Protein AF-A0AAW4KV67-F1 (afdb_monomer)

Sequence (103 aa):
IVALFKALPFAKRLSEWLMNHTHEAWVTNNKGWMNLVRRTRWHLTGLEGLDYQHSYLVTSNHQSWVDIMVLQYVLNRRIRPLKFFLKQELIWVPVIGLAWWAL

pLDDT: mean 75.77, std 11.8, range [41.72, 91.31]

Solvent-accessible surface area (backbone atoms only — not comparable to full-atom values): 6698 Å² total; per-residue (Å²): 113,75,72,63,54,61,69,38,71,65,53,38,51,51,48,54,50,52,50,51,51,50,50,53,50,50,48,50,50,49,45,5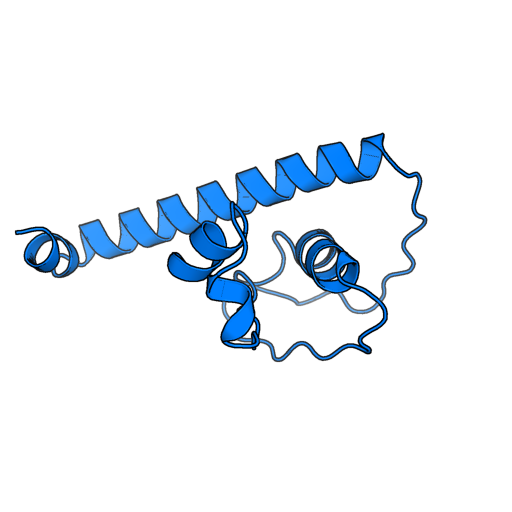4,51,50,62,72,76,45,91,74,86,82,89,84,80,84,78,73,91,58,46,71,88,61,88,80,89,86,83,75,87,88,88,53,83,60,52,62,56,49,50,48,55,74,41,55,92,33,43,62,86,84,82,76,93,71,67,78,73,54,57,74,39,82,74,58,12,61,58,60,74,75,108

Radius of gyration: 15.94 Å; Cα contacts (8 Å, |Δi|>4): 42; chains: 1; bounding box: 34×44×36 Å

InterPro domains:
  IPR002123 Phospholipid/glycerol acyltransferase [PF01553] (44-101)

Foldseek 3Di:
DVVVLCPDPVSVVVVVVVVLVVLLVVLVVLLVVVVVPDPDDDDDDDLPPQAAPDDDDDDDDDDDPCVLNVCSNVCRPRYGDDDDDDDPVQLPDPPRVVVVVVD

Mean predicted aligned error: 10.23 Å

Organism: Vibrio cholerae (NCBI:txid666)

Secondary structure (DSSP, 8-state):
-HHHHTTSHHHHHHHHHHHHHHHHHHHHHHHHHHHHH----------TT--SSS----------THHHHHHHHHHTTTSSPPPP---GGGGGSTTHHHHHHT-

Structure (mmCIF, N/CA/C/O backbone):
data_AF-A0AAW4KV67-F1
#
_entry.id   AF-A0AAW4KV67-F1
#
loop_
_atom_site.group_PDB
_atom_site.id
_atom_site.type_symbol
_atom_site.label_atom_id
_atom_site.label_alt_id
_atom_site.label_comp_id
_atom_site.label_asym_id
_atom_site.label_entity_id
_atom_site.label_seq_id
_atom_site.pdbx_PDB_ins_code
_atom_site.Cartn_x
_atom_site.Cartn_y
_atom_site.Cartn_z
_atom_site.occupancy
_atom_site.B_iso_or_equiv
_atom_site.auth_seq_id
_atom_site.auth_comp_id
_atom_site.auth_asym_id
_atom_site.auth_atom_id
_atom_site.pdbx_PDB_model_num
ATOM 1 N N . ILE A 1 1 ? -5.313 25.913 16.368 1.00 44.69 1 ILE A N 1
ATOM 2 C CA . ILE A 1 1 ? -6.518 25.973 15.496 1.00 44.69 1 ILE A CA 1
ATOM 3 C C . ILE A 1 1 ? -6.727 24.660 14.726 1.00 44.69 1 ILE A C 1
ATOM 5 O O . ILE A 1 1 ? -7.786 24.068 14.872 1.00 44.69 1 ILE A O 1
ATOM 9 N N . VAL A 1 2 ? -5.722 24.111 14.027 1.00 41.72 2 VAL A N 1
ATOM 10 C CA . VAL A 1 2 ? -5.833 22.806 13.319 1.00 41.72 2 VAL A CA 1
ATOM 11 C C . VAL A 1 2 ? -6.154 21.620 14.254 1.00 41.72 2 VAL A C 1
ATOM 13 O O . VAL A 1 2 ? -6.918 20.731 13.893 1.00 41.72 2 VAL A O 1
ATOM 16 N N . ALA A 1 3 ? -5.644 21.632 15.492 1.00 46.09 3 ALA A N 1
ATOM 17 C CA . ALA A 1 3 ? -5.918 20.583 16.483 1.00 46.09 3 ALA A CA 1
ATOM 18 C C . ALA A 1 3 ? -7.382 20.544 16.973 1.00 46.09 3 ALA A C 1
ATOM 20 O O . ALA A 1 3 ? -7.875 19.475 17.318 1.00 46.09 3 ALA A O 1
ATOM 21 N N . LEU A 1 4 ? -8.096 21.679 16.952 1.00 48.28 4 LEU A N 1
ATOM 22 C CA . LEU A 1 4 ? -9.500 21.762 17.380 1.00 48.28 4 LEU A CA 1
ATOM 23 C C . LEU A 1 4 ? -10.459 21.190 16.323 1.00 48.28 4 LEU A C 1
ATOM 25 O O . LEU A 1 4 ? -11.461 20.578 16.676 1.00 48.28 4 LEU A O 1
ATOM 29 N N . PHE A 1 5 ? -10.114 21.280 15.034 1.00 49.78 5 PHE A N 1
ATOM 30 C CA . PHE A 1 5 ? -10.892 20.654 13.956 1.00 49.78 5 PHE A CA 1
ATOM 31 C C . PHE A 1 5 ? -10.824 19.118 13.970 1.00 49.78 5 PHE A C 1
ATOM 33 O O . PHE A 1 5 ? -11.775 18.463 13.550 1.00 49.78 5 PHE A O 1
ATOM 40 N N . LYS A 1 6 ? -9.748 18.525 14.511 1.00 46.75 6 LYS A N 1
ATOM 41 C CA . LYS A 1 6 ? -9.631 17.065 14.699 1.00 46.75 6 LYS A CA 1
ATOM 42 C C . LYS A 1 6 ? -10.571 16.502 15.779 1.00 46.75 6 LYS A C 1
ATOM 44 O O . LYS A 1 6 ? -10.769 15.290 15.811 1.00 46.75 6 LYS A O 1
ATOM 49 N N . ALA A 1 7 ? -11.137 17.345 16.648 1.00 55.03 7 ALA A N 1
ATOM 50 C CA . ALA A 1 7 ? -11.983 16.918 17.766 1.00 55.03 7 ALA A CA 1
ATOM 51 C C . ALA A 1 7 ? -13.456 16.685 17.379 1.00 55.03 7 ALA A C 1
ATOM 53 O O . ALA A 1 7 ? -14.193 16.046 18.127 1.00 55.03 7 ALA A O 1
ATOM 54 N N . LEU A 1 8 ? -13.894 17.161 16.208 1.00 61.91 8 LEU A N 1
ATOM 55 C CA . LEU A 1 8 ? -15.251 16.920 15.719 1.00 61.91 8 LEU A CA 1
ATOM 56 C C . LEU A 1 8 ? -15.330 15.525 15.071 1.00 61.91 8 LEU A C 1
ATOM 58 O O . LEU A 1 8 ? -14.654 15.286 14.064 1.00 61.91 8 LEU A O 1
ATOM 62 N N . PRO A 1 9 ? -16.174 14.603 15.575 1.00 60.84 9 PRO A N 1
ATOM 63 C CA . PRO A 1 9 ? -16.245 13.230 15.066 1.00 60.84 9 PRO A CA 1
ATOM 64 C C . PRO A 1 9 ? -16.633 13.172 13.582 1.00 60.84 9 PRO A C 1
ATOM 66 O O . PRO A 1 9 ? -16.210 12.266 12.868 1.00 60.84 9 PRO A O 1
ATOM 69 N N . PHE A 1 10 ? -17.378 14.168 13.093 1.00 63.84 10 PHE A N 1
ATOM 70 C CA . PHE A 1 10 ? -17.725 14.306 11.680 1.00 63.8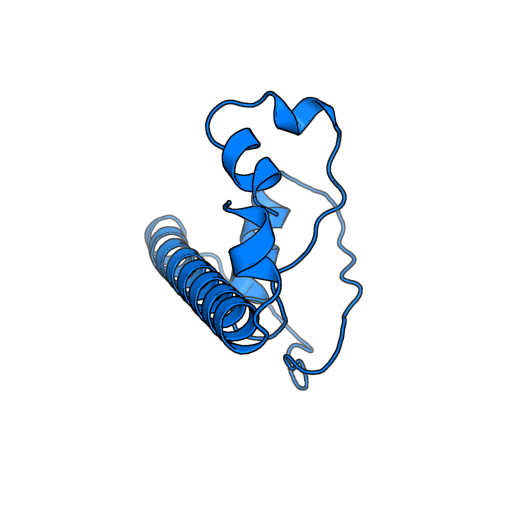4 10 PHE A CA 1
ATOM 71 C C . PHE A 1 10 ? -16.522 14.694 10.807 1.00 63.84 10 PHE A C 1
ATOM 73 O O . PHE A 1 10 ? -16.280 14.063 9.781 1.00 63.84 10 PHE A O 1
ATOM 80 N N . ALA A 1 11 ? -15.722 15.674 11.240 1.00 65.94 11 ALA A N 1
ATOM 81 C CA . ALA A 1 11 ? -14.515 16.089 10.525 1.00 65.94 11 ALA A CA 1
ATOM 82 C C . ALA A 1 11 ? -13.470 14.963 10.491 1.00 65.94 11 ALA A C 1
ATOM 84 O O . ALA A 1 11 ? -12.834 14.738 9.462 1.00 65.94 11 ALA A O 1
ATOM 85 N N . LYS A 1 12 ? -13.355 14.195 11.584 1.00 65.56 12 LYS A N 1
ATOM 86 C CA . LYS A 1 12 ? -12.487 13.016 11.647 1.00 65.56 12 LYS A CA 1
ATOM 87 C C . LYS A 1 12 ? -12.940 11.927 10.669 1.00 65.56 12 LYS A C 1
ATOM 89 O O . LYS A 1 12 ? -12.134 11.495 9.851 1.00 65.56 12 LYS A O 1
ATOM 94 N N . ARG A 1 13 ? -14.228 11.561 10.671 1.00 67.38 13 ARG A N 1
ATOM 95 C CA . ARG A 1 13 ? -14.790 10.564 9.739 1.00 67.38 13 ARG A CA 1
ATOM 96 C C . ARG A 1 13 ? -14.647 10.975 8.276 1.00 67.38 13 ARG A C 1
ATOM 98 O O . ARG A 1 13 ? -14.296 10.143 7.449 1.00 67.38 13 ARG A O 1
ATOM 105 N N . LEU A 1 14 ? -14.875 12.249 7.957 1.00 74.81 14 LEU A N 1
ATOM 106 C CA . LEU A 1 14 ? -14.688 12.766 6.601 1.00 74.81 14 LEU A CA 1
ATOM 107 C C . LEU A 1 14 ? -13.212 12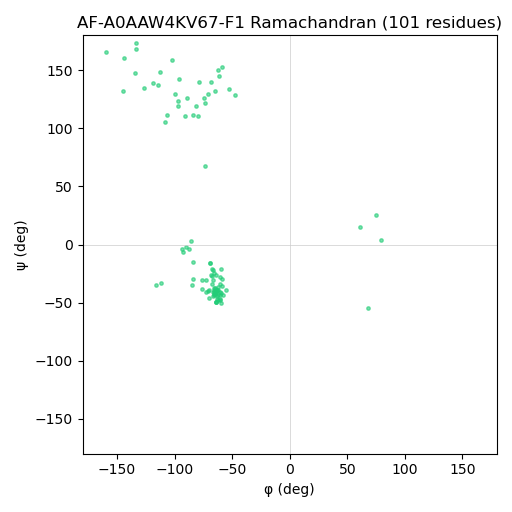.731 6.185 1.00 74.81 14 LEU A C 1
ATOM 109 O O . LEU A 1 14 ? -12.909 12.354 5.057 1.00 74.81 14 LEU A O 1
ATOM 113 N N . SER A 1 15 ? -12.295 13.076 7.094 1.00 69.56 15 SER A N 1
ATOM 114 C CA . SER A 1 15 ? -10.855 13.012 6.827 1.00 69.56 15 SER A CA 1
ATOM 115 C C . SER A 1 15 ? -10.372 11.577 6.606 1.00 69.56 15 SER A C 1
ATOM 117 O O . SER A 1 15 ? -9.636 11.325 5.659 1.00 69.56 15 SER A O 1
ATOM 119 N N . GLU A 1 16 ? -10.849 10.623 7.413 1.00 68.25 16 GLU A N 1
ATOM 120 C CA . GLU A 1 16 ? -10.562 9.195 7.256 1.00 68.25 16 GLU A CA 1
ATOM 121 C C . GLU A 1 16 ? -11.135 8.669 5.933 1.00 68.25 16 GLU A C 1
ATOM 123 O O . GLU A 1 16 ? -10.456 7.941 5.211 1.00 68.25 16 GLU A O 1
ATOM 128 N N . TRP A 1 17 ? -12.350 9.091 5.570 1.00 73.12 17 TRP A N 1
ATOM 129 C CA . TRP A 1 17 ? -12.978 8.729 4.301 1.00 73.12 17 TRP A CA 1
ATOM 130 C C . TRP A 1 17 ? -12.203 9.273 3.093 1.00 73.12 17 TRP A C 1
ATOM 132 O O . TRP A 1 17 ? -11.870 8.504 2.193 1.00 73.12 17 TRP A O 1
ATOM 142 N N . LEU A 1 18 ? -11.854 10.565 3.095 1.00 74.56 18 LEU A N 1
ATOM 143 C CA . LEU A 1 18 ? -11.061 11.211 2.041 1.00 74.56 18 LEU A CA 1
ATOM 144 C C . LEU A 1 18 ? -9.677 10.579 1.903 1.00 74.56 18 LEU A C 1
ATOM 146 O O . LEU A 1 18 ? -9.218 10.342 0.787 1.00 74.56 18 LEU A O 1
ATOM 150 N N . MET A 1 19 ? -9.015 10.294 3.024 1.00 72.06 19 MET A N 1
ATOM 151 C CA . MET A 1 19 ? -7.684 9.696 3.036 1.00 72.06 19 MET A CA 1
ATOM 152 C C . MET A 1 19 ? -7.721 8.270 2.481 1.00 72.06 19 MET A C 1
ATOM 154 O O . MET A 1 19 ? -6.911 7.940 1.618 1.00 72.06 19 MET A O 1
ATOM 158 N N . ASN A 1 20 ? -8.709 7.464 2.883 1.00 69.81 20 ASN A N 1
ATOM 159 C CA . ASN A 1 20 ? -8.901 6.121 2.338 1.00 69.81 20 ASN A CA 1
ATOM 160 C C . ASN A 1 20 ? -9.222 6.162 0.836 1.00 69.81 20 ASN A C 1
ATOM 162 O O . ASN A 1 20 ? -8.605 5.428 0.070 1.00 69.81 20 ASN A O 1
ATOM 166 N N . HIS A 1 21 ? -10.107 7.059 0.386 1.00 74.38 21 HIS A N 1
ATOM 167 C CA . HIS A 1 21 ? -10.431 7.200 -1.039 1.00 74.38 21 HIS A CA 1
ATOM 168 C C . HIS A 1 21 ? -9.237 7.671 -1.873 1.00 74.38 21 HIS A C 1
ATOM 170 O O . HIS A 1 21 ? -8.998 7.152 -2.961 1.00 74.38 21 HIS A O 1
ATOM 176 N N . THR A 1 22 ? -8.468 8.633 -1.363 1.00 74.19 22 THR A N 1
ATOM 177 C CA . THR A 1 22 ? -7.271 9.147 -2.043 1.00 74.19 22 THR A CA 1
ATOM 178 C C . THR A 1 22 ? -6.201 8.064 -2.128 1.00 74.19 22 THR A C 1
ATOM 180 O O . THR A 1 22 ? -5.608 7.876 -3.188 1.00 74.19 22 THR A O 1
ATOM 183 N N . HIS A 1 23 ? -6.000 7.299 -1.051 1.00 68.75 23 HIS A N 1
ATOM 184 C CA . HIS A 1 23 ? -5.083 6.164 -1.032 1.00 68.75 23 HIS A CA 1
ATOM 185 C C . HIS A 1 23 ? -5.523 5.081 -2.028 1.00 68.75 23 HIS A C 1
ATOM 187 O O . HIS A 1 23 ? -4.732 4.649 -2.860 1.00 68.75 23 HIS A O 1
ATOM 193 N N . GLU A 1 24 ? -6.798 4.691 -2.032 1.00 71.12 24 GLU A N 1
ATOM 194 C CA . GLU A 1 24 ? -7.319 3.703 -2.982 1.00 71.12 24 GLU A CA 1
ATOM 195 C C . GLU A 1 24 ? -7.236 4.168 -4.441 1.00 71.12 24 GLU A C 1
ATOM 197 O O . GLU A 1 24 ? -6.920 3.369 -5.328 1.00 71.12 24 GLU A O 1
ATOM 202 N N . ALA A 1 25 ? -7.512 5.447 -4.711 1.00 75.12 25 ALA A N 1
ATOM 203 C CA . ALA A 1 25 ? -7.385 6.040 -6.039 1.00 75.12 25 ALA A CA 1
ATOM 204 C C . ALA A 1 25 ? -5.920 6.071 -6.490 1.00 75.12 25 ALA A C 1
ATOM 206 O O . ALA A 1 25 ? -5.612 5.679 -7.617 1.00 75.12 25 ALA A O 1
ATOM 207 N N . TRP A 1 26 ? -5.005 6.446 -5.593 1.00 71.94 26 TRP A N 1
ATOM 208 C CA . TRP A 1 26 ? -3.568 6.423 -5.840 1.00 71.94 26 TRP A CA 1
ATOM 209 C C . TRP A 1 26 ? -3.071 5.012 -6.153 1.00 71.94 26 TRP A C 1
ATOM 211 O O . TRP A 1 26 ? -2.386 4.802 -7.155 1.00 71.94 26 TRP A O 1
ATOM 221 N N . VAL A 1 27 ? -3.453 4.015 -5.354 1.00 68.81 27 VAL A N 1
ATOM 222 C CA . VAL A 1 27 ? -3.051 2.622 -5.588 1.00 68.81 27 VAL A CA 1
ATOM 223 C C . VAL A 1 27 ? -3.698 2.067 -6.863 1.00 68.81 27 VAL A C 1
ATOM 225 O O . VAL A 1 27 ? -3.052 1.334 -7.608 1.00 68.81 27 VAL A O 1
ATOM 228 N N . THR A 1 28 ? -4.929 2.468 -7.196 1.00 71.88 28 THR A N 1
ATOM 229 C CA . THR A 1 28 ? -5.567 2.115 -8.479 1.00 71.88 28 THR A CA 1
ATOM 230 C C . THR A 1 28 ? -4.817 2.720 -9.669 1.00 71.88 28 THR A C 1
ATOM 232 O O . THR A 1 28 ? -4.618 2.042 -10.676 1.00 71.88 28 THR A O 1
ATOM 235 N N . ASN A 1 29 ? -4.333 3.956 -9.551 1.00 71.81 29 ASN A N 1
ATOM 236 C CA . ASN A 1 29 ? -3.511 4.580 -10.585 1.00 71.81 29 ASN A CA 1
ATOM 237 C C . ASN A 1 29 ? -2.144 3.879 -10.724 1.00 71.81 29 ASN A C 1
ATOM 239 O O . ASN A 1 29 ? -1.700 3.582 -11.833 1.00 71.81 29 ASN A O 1
ATOM 243 N N . ASN A 1 30 ? -1.524 3.503 -9.599 1.00 70.25 30 ASN A N 1
ATOM 244 C CA . ASN A 1 30 ? -0.306 2.685 -9.589 1.00 70.25 30 ASN A CA 1
ATOM 245 C C . ASN A 1 30 ? -0.533 1.304 -10.214 1.00 70.25 30 ASN A C 1
ATOM 247 O O . ASN A 1 30 ? 0.327 0.817 -10.943 1.00 70.25 30 ASN A O 1
ATOM 251 N N . LYS A 1 31 ? -1.710 0.697 -10.014 1.00 67.44 31 LYS A N 1
ATOM 252 C CA . LYS A 1 31 ? -2.115 -0.540 -10.695 1.00 67.44 31 LYS A CA 1
ATOM 253 C C . LYS A 1 31 ? -2.091 -0.369 -12.216 1.00 67.44 31 LYS A C 1
ATOM 255 O O . LYS A 1 31 ? -1.605 -1.252 -12.921 1.00 67.44 31 LYS A O 1
ATOM 260 N N . GLY A 1 32 ? -2.595 0.765 -12.707 1.00 71.94 32 GLY A N 1
ATOM 261 C CA . GLY A 1 32 ? -2.568 1.134 -14.123 1.00 71.94 32 GLY A CA 1
ATOM 262 C C . GLY A 1 32 ? -1.142 1.216 -14.663 1.00 71.94 32 GLY A C 1
ATOM 263 O O . GLY A 1 32 ? -0.823 0.561 -15.653 1.00 71.94 32 GLY A O 1
ATOM 264 N N . TRP A 1 33 ? -0.264 1.934 -13.963 1.00 68.81 33 TRP A N 1
ATOM 265 C CA . TRP A 1 33 ? 1.151 2.034 -14.327 1.00 68.81 33 TRP A CA 1
ATOM 266 C C . TRP A 1 33 ? 1.878 0.678 -14.278 1.00 68.81 33 TRP A C 1
ATOM 268 O O . TRP A 1 33 ? 2.583 0.327 -15.220 1.00 68.81 33 TRP A O 1
ATOM 278 N N . MET A 1 34 ? 1.650 -0.146 -13.250 1.00 68.69 34 MET A N 1
ATOM 279 C CA . MET A 1 34 ? 2.252 -1.483 -13.146 1.00 68.69 34 MET A CA 1
ATOM 280 C C . MET A 1 34 ? 1.797 -2.418 -14.273 1.00 68.69 34 MET A C 1
ATOM 282 O O . MET A 1 34 ? 2.621 -3.144 -14.829 1.00 68.69 34 MET A O 1
ATOM 286 N N . ASN A 1 35 ? 0.516 -2.364 -14.655 1.00 70.12 35 ASN A N 1
ATOM 287 C CA . ASN A 1 35 ? -0.007 -3.120 -15.796 1.00 70.12 35 ASN A CA 1
ATOM 288 C C . ASN A 1 35 ? 0.573 -2.640 -17.140 1.00 70.12 35 ASN A C 1
ATOM 290 O O . ASN A 1 35 ? 0.705 -3.444 -18.062 1.00 70.12 35 ASN A O 1
ATOM 294 N N . LEU A 1 36 ? 0.909 -1.350 -17.256 1.00 68.31 36 LEU A N 1
ATOM 295 C CA . LEU A 1 36 ? 1.521 -0.759 -18.450 1.00 68.31 36 LEU A CA 1
ATOM 296 C C . LEU A 1 36 ? 3.013 -1.102 -18.576 1.00 68.31 36 LEU A C 1
ATOM 298 O O . LEU A 1 36 ? 3.486 -1.352 -19.681 1.00 68.31 36 LEU A O 1
ATOM 302 N N . VAL A 1 37 ? 3.755 -1.129 -17.465 1.00 63.28 37 VAL A N 1
ATOM 303 C CA . VAL A 1 37 ? 5.223 -1.269 -17.481 1.00 63.28 37 VAL A CA 1
ATOM 304 C C . VAL A 1 37 ? 5.690 -2.726 -17.562 1.00 63.28 37 VAL A C 1
ATOM 306 O O . VAL A 1 37 ? 6.699 -3.001 -18.212 1.00 63.28 37 VAL A O 1
ATOM 309 N N . ARG A 1 38 ? 4.986 -3.689 -16.947 1.00 62.22 38 ARG A N 1
ATOM 310 C CA . ARG A 1 38 ? 5.348 -5.119 -17.026 1.00 62.22 38 ARG A CA 1
ATOM 311 C C . ARG A 1 38 ? 4.118 -6.028 -17.047 1.00 62.22 38 ARG A C 1
ATOM 313 O O . ARG A 1 38 ? 3.261 -5.958 -16.173 1.00 62.22 38 ARG A O 1
ATOM 320 N N . ARG A 1 39 ? 4.087 -6.984 -17.987 1.00 65.50 39 ARG A N 1
ATOM 321 C CA . ARG A 1 39 ? 3.147 -8.125 -17.978 1.00 65.50 39 ARG A CA 1
ATOM 322 C C . ARG A 1 39 ? 3.556 -9.150 -16.911 1.00 65.50 39 ARG A C 1
ATOM 324 O O . ARG A 1 39 ? 3.989 -10.253 -17.236 1.00 65.50 39 ARG A O 1
ATOM 331 N N . THR A 1 40 ? 3.457 -8.785 -15.638 1.00 77.12 40 THR A N 1
ATOM 332 C CA . THR A 1 40 ? 3.727 -9.711 -14.531 1.00 77.12 40 THR A CA 1
ATOM 333 C C . THR A 1 40 ? 2.572 -10.704 -14.410 1.00 77.12 40 THR A C 1
ATOM 335 O O . THR A 1 40 ? 1.419 -10.306 -14.245 1.00 77.12 40 THR A O 1
ATOM 338 N N . ARG A 1 41 ? 2.863 -12.006 -14.510 1.00 78.81 41 ARG A N 1
ATOM 339 C CA . ARG A 1 41 ? 1.879 -13.064 -14.242 1.00 78.81 41 ARG A CA 1
ATOM 340 C C . ARG A 1 41 ? 1.847 -13.326 -12.741 1.00 78.81 41 ARG A C 1
ATOM 342 O O . ARG A 1 41 ? 2.816 -13.828 -12.184 1.00 78.81 41 ARG A O 1
ATOM 349 N N . TRP A 1 42 ? 0.738 -12.972 -12.106 1.00 82.94 42 TRP A N 1
ATOM 350 C CA . TRP A 1 42 ? 0.521 -13.181 -10.680 1.00 82.94 42 TRP A CA 1
ATOM 351 C C . TRP A 1 42 ? -0.100 -14.556 -10.436 1.00 82.94 42 TRP A 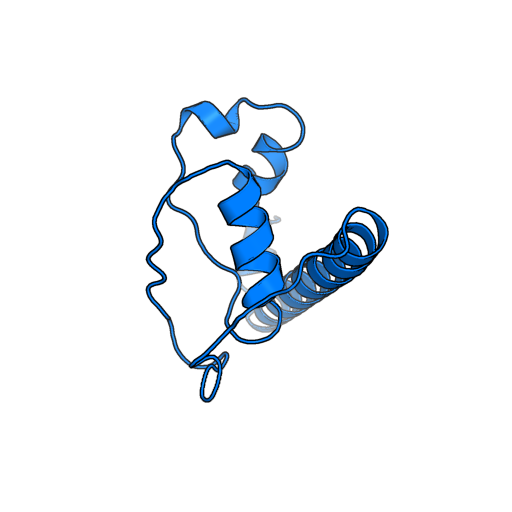C 1
ATOM 353 O O . TRP A 1 42 ? -1.142 -14.868 -11.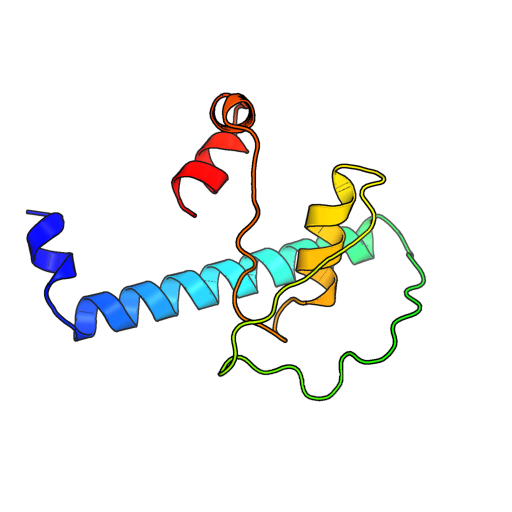009 1.00 82.94 42 TRP A O 1
ATOM 363 N N . HIS A 1 43 ? 0.517 -15.361 -9.573 1.00 86.62 43 HIS A N 1
ATOM 364 C CA . HIS A 1 43 ? -0.092 -16.569 -9.025 1.00 86.62 43 HIS A CA 1
ATOM 365 C C . HIS A 1 43 ? -0.422 -16.299 -7.557 1.00 86.62 43 HIS A C 1
ATOM 367 O O . HIS A 1 43 ? 0.480 -16.178 -6.733 1.00 86.62 43 HIS A O 1
ATOM 373 N N . LEU A 1 44 ? -1.706 -16.100 -7.261 1.00 87.50 44 LEU A N 1
ATOM 374 C CA . LEU A 1 44 ? -2.194 -15.667 -5.953 1.00 87.50 44 LEU A CA 1
ATOM 375 C C . LEU A 1 44 ? -3.260 -16.649 -5.476 1.00 87.50 44 LEU A C 1
ATOM 377 O O . LEU A 1 44 ? -4.165 -16.991 -6.234 1.00 87.50 44 LEU A O 1
ATOM 381 N N . THR A 1 45 ? -3.174 -17.061 -4.217 1.00 89.00 45 THR A N 1
ATOM 382 C CA . THR A 1 45 ? -4.114 -17.988 -3.573 1.00 89.00 45 THR A CA 1
ATOM 383 C C . THR A 1 45 ? -4.484 -17.458 -2.191 1.00 89.00 45 THR A C 1
ATOM 385 O O . THR A 1 45 ? -3.651 -16.828 -1.543 1.00 89.00 45 THR A O 1
ATOM 388 N N . GLY A 1 46 ? -5.711 -17.710 -1.724 1.00 86.06 46 GLY A N 1
ATOM 389 C CA . GLY A 1 46 ? -6.120 -17.355 -0.356 1.00 86.06 46 GLY A CA 1
ATOM 390 C C . GLY A 1 46 ? -6.389 -15.864 -0.117 1.00 86.06 46 GLY A C 1
ATOM 391 O O . GLY A 1 46 ? -6.278 -15.394 1.008 1.00 86.06 46 GLY A O 1
ATOM 392 N N . LEU A 1 47 ? -6.744 -15.106 -1.160 1.00 85.62 47 LEU A N 1
ATOM 393 C CA . LEU A 1 47 ? -7.185 -13.703 -1.032 1.00 85.62 47 LEU A CA 1
ATOM 394 C C . LEU A 1 47 ? -8.690 -13.566 -0.738 1.00 85.62 47 LEU A C 1
ATOM 396 O O . LEU A 1 47 ? -9.228 -12.455 -0.727 1.00 85.62 47 LEU A O 1
ATOM 400 N N . GLU A 1 48 ? -9.373 -14.694 -0.581 1.00 86.19 48 GLU A N 1
ATOM 401 C CA . GLU A 1 48 ? -10.797 -14.796 -0.282 1.00 86.19 48 GLU A CA 1
ATOM 402 C C . GLU A 1 48 ? -11.030 -14.543 1.214 1.00 86.19 48 GLU A C 1
ATOM 404 O O . GLU A 1 48 ? -10.239 -14.969 2.051 1.00 86.19 48 GLU A O 1
ATOM 409 N N . GLY A 1 49 ? -12.099 -13.821 1.559 1.00 85.00 49 GLY A N 1
ATOM 410 C CA . GLY A 1 49 ? -12.440 -13.522 2.958 1.00 85.00 49 GLY A CA 1
ATOM 411 C C . GLY A 1 49 ? -11.635 -12.391 3.611 1.00 85.00 49 GLY A C 1
ATOM 412 O O . GLY A 1 49 ? -11.835 -12.112 4.790 1.00 85.00 49 GLY A O 1
ATOM 413 N N . LEU A 1 50 ? -10.753 -11.715 2.866 1.00 89.31 50 LEU A N 1
ATOM 414 C CA . LEU A 1 50 ? -10.156 -10.458 3.317 1.00 89.31 50 LEU A CA 1
ATOM 415 C C . LEU A 1 50 ? -11.211 -9.350 3.305 1.00 89.31 50 LEU A C 1
ATOM 417 O O . LEU A 1 50 ? -11.890 -9.145 2.295 1.00 89.31 50 LEU A O 1
ATOM 421 N N . ASP A 1 51 ? -11.327 -8.639 4.421 1.00 88.62 51 ASP A N 1
ATOM 422 C CA . ASP A 1 51 ? -12.243 -7.520 4.570 1.00 88.62 51 ASP A CA 1
ATOM 423 C C . ASP A 1 51 ? -11.573 -6.296 5.211 1.00 88.62 51 ASP A C 1
ATOM 425 O O . ASP A 1 51 ? -10.426 -6.300 5.655 1.00 88.62 51 ASP A O 1
ATOM 429 N N . TYR A 1 52 ? -12.317 -5.198 5.251 1.00 86.31 52 TYR A N 1
ATOM 430 C CA . TYR A 1 52 ? -11.885 -3.957 5.887 1.00 86.31 52 TYR A CA 1
ATOM 431 C C . TYR A 1 52 ? -12.276 -3.855 7.366 1.00 86.31 52 TYR A C 1
ATOM 433 O O . TYR A 1 52 ? -11.997 -2.834 7.998 1.00 86.31 52 TYR A O 1
ATOM 441 N N . GLN A 1 53 ? -12.977 -4.836 7.926 1.00 86.94 53 GLN A N 1
ATOM 442 C CA . GLN A 1 53 ? -13.429 -4.822 9.318 1.00 86.94 53 GLN A CA 1
ATOM 443 C C . GLN A 1 53 ? -12.330 -5.308 10.265 1.00 86.94 53 GLN A C 1
ATOM 445 O O . GLN A 1 53 ? -12.235 -4.806 11.387 1.00 86.94 53 GLN A O 1
ATOM 450 N N . HIS A 1 54 ? -11.454 -6.192 9.790 1.00 87.81 54 HIS A N 1
ATOM 451 C CA 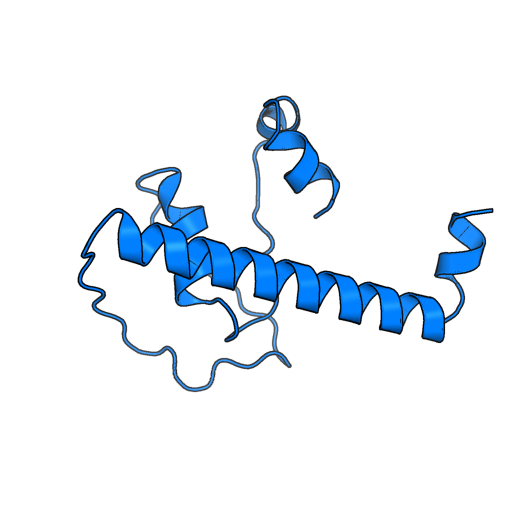. HIS A 1 54 ? -10.394 -6.797 10.585 1.00 87.81 54 HIS A CA 1
ATOM 452 C C . HIS A 1 54 ? -9.009 -6.180 10.330 1.00 87.81 54 HIS A C 1
ATOM 454 O O . HIS A 1 54 ? -8.741 -5.542 9.308 1.00 87.81 54 HIS A O 1
ATOM 460 N N . SER A 1 55 ? -8.117 -6.367 11.304 1.00 88.69 55 SER A N 1
ATOM 461 C CA . SER A 1 55 ? -6.696 -6.027 11.198 1.00 88.69 55 SER A CA 1
ATOM 462 C C . SER A 1 55 ? -5.904 -7.293 10.893 1.00 88.69 55 SER A C 1
ATOM 464 O O . SER A 1 55 ? -6.043 -8.287 11.602 1.00 88.69 55 SER A O 1
ATOM 466 N N . TYR A 1 56 ? -5.049 -7.245 9.874 1.00 89.56 56 TYR A N 1
ATOM 467 C CA . TYR A 1 56 ? -4.255 -8.388 9.426 1.00 89.56 56 TYR A CA 1
ATOM 468 C C . TYR A 1 56 ? -2.768 -8.121 9.652 1.00 89.56 56 TYR A C 1
ATOM 470 O O . TYR A 1 56 ? -2.278 -7.031 9.354 1.00 89.56 56 TYR A O 1
ATOM 478 N N . LEU A 1 57 ? -2.047 -9.127 10.149 1.00 91.31 57 LEU A N 1
ATOM 479 C CA . LEU A 1 57 ? -0.588 -9.123 10.161 1.00 91.31 57 LEU A CA 1
ATOM 480 C C . LEU A 1 57 ? -0.098 -9.785 8.874 1.00 91.31 57 LEU A C 1
ATOM 482 O O . LEU A 1 57 ? -0.263 -10.989 8.691 1.00 91.31 57 LEU A O 1
ATOM 486 N N . VAL A 1 58 ? 0.492 -8.991 7.985 1.00 89.25 58 VAL A N 1
ATOM 487 C CA . VAL A 1 58 ? 1.047 -9.482 6.723 1.00 89.25 58 VAL A CA 1
ATOM 488 C C . VAL A 1 58 ? 2.540 -9.702 6.895 1.00 89.25 58 VAL A C 1
ATOM 490 O O . VAL A 1 58 ? 3.270 -8.779 7.251 1.00 89.25 58 VAL A O 1
ATOM 493 N N . THR A 1 59 ? 2.990 -10.925 6.634 1.00 90.31 59 THR A N 1
ATOM 494 C CA . THR A 1 59 ? 4.406 -11.290 6.633 1.00 90.31 59 THR A CA 1
ATOM 495 C C . THR A 1 59 ? 4.797 -11.778 5.244 1.00 90.31 59 THR A C 1
ATOM 497 O O . THR A 1 59 ? 4.040 -12.477 4.570 1.00 90.31 59 THR A O 1
ATOM 500 N N . SER A 1 60 ? 5.976 -11.376 4.784 1.00 88.88 60 SER A N 1
ATOM 501 C CA . SER A 1 60 ? 6.546 -11.825 3.517 1.00 88.88 60 SER A CA 1
ATOM 502 C C . SER A 1 60 ? 8.053 -11.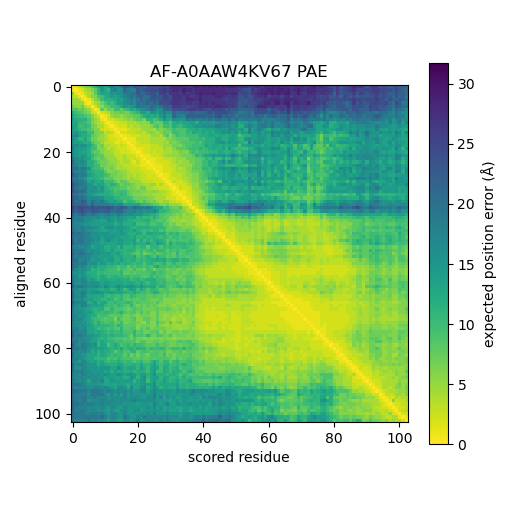975 3.663 1.00 88.88 60 SER A C 1
ATOM 504 O O . SER A 1 60 ? 8.671 -11.383 4.551 1.00 88.88 60 SER A O 1
ATOM 506 N N . ASN A 1 61 ? 8.666 -12.745 2.768 1.00 91.00 61 ASN A N 1
ATOM 507 C CA . ASN A 1 61 ? 10.095 -12.605 2.533 1.00 91.00 61 ASN A CA 1
ATOM 508 C C . ASN A 1 61 ? 10.384 -11.191 1.993 1.00 91.00 61 ASN A C 1
ATOM 510 O O . ASN A 1 61 ? 9.531 -10.590 1.336 1.00 91.00 61 ASN A O 1
ATOM 514 N N . HIS A 1 62 ? 11.574 -10.659 2.281 1.00 90.19 62 HIS A N 1
ATOM 515 C CA . HIS A 1 62 ? 12.020 -9.388 1.718 1.00 90.19 62 HIS A CA 1
ATOM 516 C C . HIS A 1 62 ? 13.090 -9.651 0.661 1.00 90.19 62 HIS A C 1
ATOM 518 O O . HIS A 1 62 ? 14.183 -10.116 0.980 1.00 90.19 62 HIS A O 1
ATOM 524 N N . GLN A 1 63 ? 12.757 -9.401 -0.601 1.00 89.25 63 GLN A N 1
ATOM 525 C CA . GLN A 1 63 ? 13.659 -9.587 -1.737 1.00 89.25 63 GLN A CA 1
ATOM 526 C C . GLN A 1 63 ? 14.054 -8.259 -2.366 1.00 89.25 63 GLN A C 1
ATOM 528 O O . GLN A 1 63 ? 15.163 -8.124 -2.882 1.00 89.25 63 GLN A O 1
ATOM 533 N N . SER A 1 64 ? 13.153 -7.278 -2.355 1.00 87.38 64 SER A N 1
ATOM 534 C CA . SER A 1 64 ? 13.423 -5.990 -2.977 1.00 87.38 64 SER A CA 1
ATOM 535 C C . SER A 1 64 ? 12.513 -4.890 -2.445 1.00 87.38 64 SER A C 1
ATOM 537 O O . SER A 1 64 ? 11.457 -5.127 -1.870 1.00 87.38 64 SER A O 1
ATOM 539 N N . TRP A 1 65 ? 12.869 -3.641 -2.722 1.00 85.00 65 TRP A N 1
ATOM 540 C CA . TRP A 1 65 ? 11.992 -2.499 -2.450 1.00 85.00 65 TRP A CA 1
ATOM 541 C C . TRP A 1 65 ? 10.642 -2.581 -3.195 1.00 85.00 65 TRP A C 1
ATOM 543 O O . TRP A 1 65 ? 9.663 -1.967 -2.769 1.00 85.00 65 TRP A O 1
ATOM 553 N N . VAL A 1 66 ? 10.570 -3.364 -4.281 1.00 85.19 66 VAL A N 1
ATOM 554 C CA . VAL A 1 66 ? 9.346 -3.582 -5.065 1.00 85.19 66 VAL A CA 1
ATOM 555 C C . VAL A 1 66 ? 8.294 -4.340 -4.250 1.00 85.19 66 VAL A C 1
ATOM 557 O O . VAL A 1 66 ? 7.107 -4.181 -4.519 1.00 85.19 66 VAL A O 1
ATOM 560 N N . ASP A 1 67 ? 8.684 -5.070 -3.201 1.00 88.25 67 ASP A N 1
ATOM 561 C CA . ASP A 1 67 ? 7.772 -5.838 -2.346 1.00 88.25 67 ASP A CA 1
ATOM 562 C C . ASP A 1 67 ? 6.660 -4.950 -1.758 1.00 88.25 67 ASP A C 1
ATOM 564 O O . ASP A 1 67 ? 5.492 -5.330 -1.756 1.00 88.25 67 ASP A O 1
ATOM 568 N N . ILE A 1 68 ? 6.987 -3.715 -1.359 1.00 85.62 68 ILE A N 1
ATOM 569 C CA . ILE A 1 68 ? 6.013 -2.734 -0.850 1.00 85.62 68 ILE A CA 1
ATOM 570 C C . ILE A 1 68 ? 4.976 -2.370 -1.924 1.00 85.62 68 ILE A C 1
ATOM 572 O O . ILE A 1 68 ? 3.790 -2.215 -1.622 1.00 85.62 68 ILE A O 1
ATOM 576 N N . MET A 1 69 ? 5.400 -2.232 -3.183 1.00 83.31 69 MET A N 1
ATOM 577 C CA . MET A 1 69 ? 4.490 -1.955 -4.299 1.00 83.31 69 MET A CA 1
ATOM 578 C C . MET A 1 69 ? 3.624 -3.168 -4.626 1.00 83.31 69 MET A C 1
ATOM 580 O O . MET A 1 69 ? 2.433 -3.014 -4.879 1.00 83.31 69 MET A O 1
ATOM 584 N N . VAL A 1 70 ? 4.194 -4.374 -4.581 1.00 86.75 70 VAL A N 1
ATOM 585 C CA . VAL A 1 70 ? 3.457 -5.624 -4.807 1.00 86.75 70 VAL A CA 1
ATOM 586 C C . VAL A 1 70 ? 2.391 -5.836 -3.742 1.00 86.75 70 VAL A C 1
ATOM 588 O O . VAL A 1 70 ? 1.244 -6.116 -4.082 1.00 86.75 70 VAL A O 1
ATOM 591 N N . LEU A 1 71 ? 2.739 -5.660 -2.466 1.00 88.56 71 LEU A N 1
ATOM 592 C CA . LEU A 1 71 ? 1.795 -5.792 -1.361 1.00 88.56 71 LEU A CA 1
ATOM 593 C C . LEU A 1 71 ? 0.661 -4.777 -1.490 1.00 88.56 71 LEU A C 1
ATOM 595 O O . LEU A 1 71 ? -0.503 -5.165 -1.425 1.00 88.56 71 LEU A O 1
ATOM 599 N N . GLN A 1 72 ? 0.978 -3.507 -1.767 1.00 85.56 72 GLN A N 1
ATOM 600 C CA . GLN A 1 72 ? -0.045 -2.498 -2.043 1.00 85.56 72 GLN A CA 1
ATOM 601 C C . GLN A 1 72 ? -0.903 -2.875 -3.253 1.00 85.56 72 GLN A C 1
ATOM 603 O O . GLN A 1 72 ? -2.113 -2.746 -3.173 1.00 85.56 72 GLN A O 1
ATOM 608 N N . TYR A 1 73 ? -0.327 -3.388 -4.343 1.00 83.94 73 TYR A N 1
ATOM 609 C CA . TYR A 1 73 ? -1.065 -3.790 -5.547 1.00 83.94 73 TYR A CA 1
ATOM 610 C C . TYR A 1 73 ? -2.034 -4.952 -5.291 1.00 83.94 73 TYR A C 1
ATOM 612 O O . TYR A 1 73 ? -3.196 -4.891 -5.697 1.00 83.94 73 TYR A O 1
ATOM 620 N N . VAL A 1 74 ? -1.557 -6.019 -4.644 1.00 86.25 74 VAL A N 1
ATOM 621 C CA . VAL A 1 74 ? -2.315 -7.262 -4.429 1.00 86.25 74 VAL A CA 1
ATOM 622 C C . VAL A 1 74 ? -3.409 -7.069 -3.382 1.00 86.25 74 VAL A C 1
ATOM 624 O O . VAL A 1 74 ? -4.524 -7.566 -3.556 1.00 86.25 74 VAL A O 1
ATOM 627 N N . LEU A 1 75 ? -3.093 -6.338 -2.312 1.00 87.69 75 LEU A N 1
ATOM 628 C CA . LEU A 1 75 ? -3.974 -6.133 -1.165 1.00 87.69 75 LEU A CA 1
ATOM 629 C C . LEU A 1 75 ? -4.815 -4.851 -1.279 1.00 87.69 75 LEU A C 1
ATOM 631 O O . LEU A 1 75 ? -5.695 -4.624 -0.443 1.00 87.69 75 LEU A O 1
ATOM 635 N N . ASN A 1 76 ? -4.609 -4.051 -2.336 1.00 83.75 76 ASN A N 1
ATOM 636 C CA . ASN A 1 76 ? -5.449 -2.894 -2.625 1.00 83.75 76 ASN A CA 1
ATOM 637 C C . ASN A 1 76 ? -6.915 -3.306 -2.669 1.00 83.75 76 ASN A C 1
ATOM 639 O O . ASN A 1 76 ? -7.285 -4.267 -3.348 1.00 83.75 76 ASN A O 1
ATOM 643 N N . ARG A 1 77 ? -7.761 -2.523 -2.012 1.00 78.50 77 ARG A N 1
ATOM 644 C CA . ARG A 1 77 ? -9.201 -2.755 -1.956 1.00 78.50 77 ARG A CA 1
ATOM 645 C C . ARG A 1 77 ? -9.662 -4.067 -1.319 1.00 78.50 77 ARG A C 1
ATOM 647 O O . ARG A 1 77 ? -10.816 -4.451 -1.484 1.00 78.50 77 ARG A O 1
ATOM 654 N N . ARG A 1 78 ? -8.777 -4.757 -0.597 1.00 84.00 78 ARG A N 1
ATOM 655 C CA . ARG A 1 78 ? -9.096 -6.005 0.118 1.00 84.00 78 ARG A CA 1
ATOM 656 C C . ARG A 1 78 ? -8.952 -5.866 1.624 1.00 84.00 78 ARG A C 1
ATOM 658 O O . ARG A 1 78 ? -9.721 -6.464 2.359 1.00 84.00 78 ARG A O 1
ATOM 665 N N . ILE A 1 79 ? -7.982 -5.072 2.063 1.00 87.69 79 ILE A N 1
ATOM 666 C CA . ILE A 1 79 ? -7.719 -4.778 3.472 1.00 87.69 79 ILE A CA 1
ATOM 667 C C . ILE A 1 79 ? -7.506 -3.275 3.652 1.00 87.69 79 ILE A C 1
ATOM 669 O O . ILE A 1 79 ? -7.304 -2.534 2.686 1.00 87.69 79 ILE A O 1
ATOM 673 N N . ARG A 1 80 ? -7.503 -2.826 4.909 1.00 84.38 80 ARG A N 1
ATOM 674 C CA . ARG A 1 80 ? -7.105 -1.456 5.254 1.00 84.38 80 ARG A CA 1
ATOM 675 C C . ARG A 1 80 ? -5.667 -1.163 4.795 1.00 84.38 80 ARG A C 1
ATOM 677 O O . ARG A 1 80 ? -4.859 -2.092 4.747 1.00 84.38 80 ARG A O 1
ATOM 684 N N . PRO A 1 81 ? -5.329 0.113 4.521 1.00 81.31 81 PRO A N 1
ATOM 685 C CA . PRO A 1 81 ? -3.977 0.507 4.139 1.00 81.31 81 PRO A CA 1
ATOM 686 C C . PRO A 1 81 ? -2.918 -0.094 5.067 1.00 81.31 81 PRO A C 1
ATOM 688 O O . PRO A 1 81 ? -3.015 0.004 6.294 1.00 81.31 81 PRO A O 1
ATOM 691 N N . LEU A 1 82 ? -1.921 -0.741 4.461 1.00 83.62 82 LEU A N 1
ATOM 692 C CA . LEU A 1 82 ? -0.845 -1.404 5.184 1.00 83.62 82 LEU A CA 1
ATOM 693 C C . LEU A 1 82 ? -0.005 -0.375 5.936 1.00 83.62 82 LEU A C 1
ATOM 695 O O . LEU A 1 82 ? 0.447 0.618 5.367 1.00 83.62 82 LEU A O 1
ATOM 699 N N . LYS A 1 83 ? 0.247 -0.660 7.213 1.00 82.94 83 LYS A N 1
ATOM 700 C CA . LYS A 1 83 ? 1.236 0.057 8.013 1.00 82.94 83 LYS A CA 1
ATOM 701 C C . LYS A 1 83 ? 2.520 -0.752 8.006 1.00 82.94 83 LYS A C 1
ATOM 703 O O . LYS A 1 83 ? 2.526 -1.903 8.436 1.00 82.94 83 LYS A O 1
ATOM 708 N N . PHE A 1 84 ? 3.588 -0.155 7.495 1.00 83.56 84 PHE A N 1
ATOM 709 C CA . PHE A 1 84 ? 4.889 -0.802 7.401 1.00 83.56 84 PHE A CA 1
ATOM 710 C C . PHE A 1 84 ? 5.761 -0.424 8.595 1.00 83.56 84 PHE A C 1
ATOM 712 O O . PHE A 1 84 ? 5.769 0.725 9.034 1.00 83.56 84 PHE A O 1
ATOM 719 N N . PHE A 1 85 ? 6.538 -1.387 9.085 1.00 83.56 85 PHE A N 1
ATOM 720 C CA . PHE A 1 85 ? 7.658 -1.099 9.971 1.00 83.56 85 PHE A CA 1
ATOM 721 C C . PHE A 1 85 ? 8.829 -0.631 9.110 1.00 83.56 85 PHE A C 1
ATOM 723 O O . PHE A 1 85 ? 9.380 -1.404 8.327 1.00 83.56 85 PHE A O 1
ATOM 730 N N . LEU A 1 86 ? 9.171 0.650 9.211 1.00 81.19 86 LEU A N 1
ATOM 731 C CA . LEU A 1 86 ? 10.199 1.283 8.388 1.00 81.19 86 LEU A CA 1
ATOM 732 C C . LEU A 1 86 ? 11.393 1.683 9.245 1.00 81.19 86 LEU A C 1
ATOM 734 O O . LEU A 1 86 ? 11.250 2.041 10.413 1.00 81.19 86 LEU A O 1
ATOM 738 N N . LYS A 1 87 ? 12.578 1.654 8.633 1.00 82.50 87 LYS A N 1
ATOM 739 C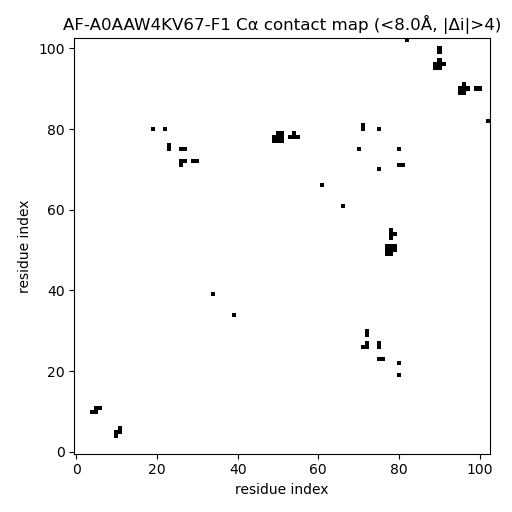 CA . LYS A 1 87 ? 13.800 2.177 9.246 1.00 82.50 87 LYS A CA 1
ATOM 740 C C . LYS A 1 87 ? 13.710 3.703 9.355 1.00 82.50 87 LYS A C 1
ATOM 742 O O . LYS A 1 87 ? 13.260 4.353 8.412 1.00 82.50 87 LYS A O 1
ATOM 747 N N . GLN A 1 88 ? 14.180 4.278 10.460 1.00 81.75 88 GLN A N 1
ATOM 748 C CA . GLN A 1 88 ? 14.110 5.726 10.707 1.00 81.75 88 GLN A CA 1
ATOM 749 C C . GLN A 1 88 ? 14.830 6.549 9.622 1.00 81.75 88 GLN A C 1
ATOM 751 O O . GLN A 1 88 ? 14.431 7.665 9.301 1.00 81.75 88 GLN A O 1
ATOM 756 N N . GLU A 1 89 ? 15.865 5.986 9.007 1.00 82.94 89 GLU A N 1
ATOM 757 C CA . GLU A 1 89 ? 16.664 6.626 7.968 1.00 82.94 89 GLU A CA 1
ATOM 758 C C . GLU A 1 89 ? 15.870 6.897 6.681 1.00 82.94 89 GLU A C 1
ATOM 760 O O . GLU A 1 89 ? 16.196 7.835 5.955 1.00 82.94 89 GLU A O 1
ATOM 765 N N . LEU A 1 90 ? 14.792 6.145 6.413 1.00 78.38 90 LEU A N 1
ATOM 766 C CA . LEU A 1 90 ? 13.954 6.351 5.223 1.00 78.38 90 LEU A CA 1
ATOM 767 C C . LEU A 1 90 ? 13.151 7.659 5.266 1.00 78.38 90 LEU A C 1
ATOM 769 O O . LEU A 1 90 ? 12.689 8.117 4.221 1.00 78.38 90 LEU A O 1
ATOM 773 N N . ILE A 1 91 ? 13.018 8.287 6.438 1.00 79.12 91 ILE A N 1
ATOM 774 C CA . ILE A 1 91 ? 12.339 9.583 6.595 1.00 79.12 91 ILE A CA 1
ATOM 775 C C . ILE A 1 91 ? 13.092 10.692 5.840 1.00 79.12 91 ILE A C 1
ATOM 777 O O . ILE A 1 91 ? 12.483 11.656 5.384 1.00 79.12 91 ILE A O 1
ATOM 781 N N . TRP A 1 92 ? 14.405 10.536 5.647 1.00 78.56 92 TRP A N 1
ATOM 782 C CA . TRP A 1 92 ? 15.260 11.538 5.005 1.00 78.56 92 TRP A CA 1
ATOM 783 C C . TRP A 1 92 ? 15.322 11.417 3.477 1.00 78.56 92 TRP A C 1
ATOM 785 O O . TRP A 1 92 ? 15.951 12.248 2.823 1.00 78.56 92 TRP A O 1
ATOM 795 N N . VAL A 1 93 ? 14.685 10.399 2.886 1.00 78.31 93 VAL A N 1
ATOM 796 C CA . VAL A 1 93 ? 14.673 10.217 1.428 1.00 78.31 93 VAL A CA 1
ATOM 797 C C . VAL A 1 93 ? 13.731 11.249 0.794 1.00 78.31 93 VAL A C 1
ATOM 799 O O . VAL A 1 93 ? 12.557 11.305 1.167 1.00 78.31 93 VAL A O 1
ATOM 802 N N . PRO A 1 94 ? 14.181 12.052 -0.186 1.00 65.06 94 PRO A N 1
ATOM 803 C CA . PRO A 1 94 ? 13.325 13.043 -0.832 1.00 65.06 94 PRO A CA 1
ATOM 804 C C . PRO A 1 94 ? 12.140 12.372 -1.545 1.00 65.06 94 PRO A C 1
ATOM 806 O O . PRO A 1 94 ? 12.268 11.276 -2.090 1.00 65.06 94 PRO A O 1
ATOM 809 N N . VAL A 1 95 ? 10.976 13.034 -1.539 1.00 72.44 95 VAL A N 1
ATOM 810 C CA . VAL A 1 95 ? 9.674 12.549 -2.060 1.00 72.44 95 VAL A CA 1
ATOM 811 C C . VAL A 1 95 ? 9.066 11.395 -1.253 1.00 72.44 95 VAL A C 1
ATOM 813 O O . VAL A 1 95 ? 7.937 11.506 -0.782 1.00 72.44 95 VAL A O 1
ATOM 816 N N . ILE A 1 96 ? 9.807 10.308 -1.048 1.00 69.31 96 ILE A N 1
ATOM 817 C CA . ILE A 1 96 ? 9.334 9.113 -0.337 1.00 69.31 96 ILE A CA 1
ATOM 818 C C . ILE A 1 96 ? 9.170 9.389 1.171 1.00 69.31 96 ILE A C 1
ATOM 820 O O . ILE A 1 96 ? 8.167 8.994 1.760 1.00 69.31 96 ILE A O 1
ATOM 824 N N . GLY A 1 97 ? 10.085 10.148 1.781 1.00 66.81 97 GLY A N 1
ATOM 825 C CA . GLY A 1 97 ? 10.022 10.564 3.187 1.00 66.81 97 GLY A CA 1
ATOM 826 C C . GLY A 1 97 ? 8.763 11.360 3.544 1.00 66.81 97 GLY A C 1
ATOM 827 O O . GLY A 1 97 ? 8.194 11.158 4.614 1.00 66.81 97 GLY A O 1
ATOM 828 N N . LEU A 1 98 ? 8.263 12.196 2.624 1.00 65.88 98 LEU A N 1
ATOM 829 C CA . LEU A 1 98 ? 7.012 12.951 2.796 1.00 65.88 98 LEU A CA 1
ATOM 830 C C . LEU A 1 98 ? 5.788 12.031 2.869 1.00 65.88 98 LEU A C 1
ATOM 832 O O . LEU A 1 98 ? 4.892 12.271 3.675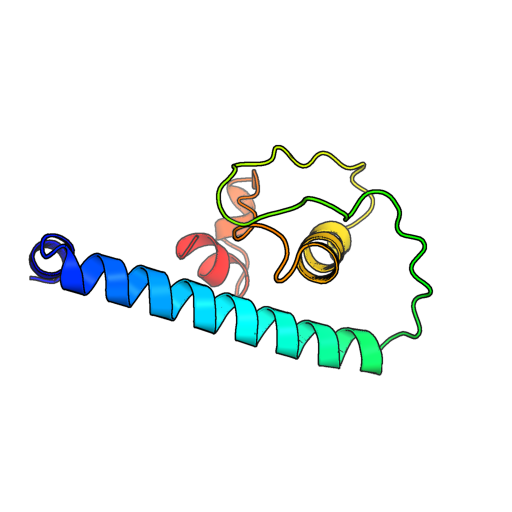 1.00 65.88 98 LEU A O 1
ATOM 836 N N . ALA A 1 99 ? 5.761 10.971 2.057 1.00 67.62 99 ALA A N 1
ATOM 837 C CA . ALA A 1 99 ? 4.684 9.986 2.089 1.00 67.62 99 ALA A CA 1
ATOM 838 C C . ALA A 1 99 ? 4.667 9.213 3.417 1.00 67.62 99 ALA A C 1
ATOM 840 O O . ALA A 1 99 ? 3.596 8.950 3.958 1.00 67.62 99 ALA A O 1
ATOM 841 N N . TRP A 1 100 ? 5.842 8.907 3.977 1.00 70.56 100 TRP A N 1
ATOM 842 C CA . TRP A 1 100 ? 5.960 8.242 5.278 1.00 70.56 100 TRP A CA 1
ATOM 843 C C . TRP A 1 100 ? 5.624 9.150 6.460 1.00 70.56 100 TRP A C 1
ATOM 845 O O . TRP A 1 100 ? 5.117 8.666 7.463 1.00 70.56 100 TRP A O 1
ATOM 855 N N . TRP A 1 101 ? 5.861 10.458 6.349 1.00 63.97 101 TRP A N 1
ATOM 856 C CA . TRP A 1 101 ? 5.491 11.425 7.389 1.00 63.97 101 TRP A CA 1
ATOM 857 C C . TRP A 1 101 ? 3.968 11.580 7.547 1.00 63.97 101 TRP A C 1
ATOM 859 O O . TRP A 1 101 ? 3.490 12.041 8.581 1.00 63.97 101 TRP A O 1
ATOM 869 N N . ALA A 1 102 ? 3.208 11.211 6.512 1.00 58.62 102 ALA A N 1
ATOM 870 C CA . ALA A 1 102 ? 1.750 11.283 6.478 1.00 58.62 102 ALA A CA 1
ATOM 871 C C . ALA A 1 102 ? 1.038 9.983 6.917 1.00 58.62 102 ALA A C 1
ATOM 873 O O . ALA A 1 102 ? -0.192 9.983 7.002 1.00 58.62 102 ALA A O 1
ATOM 874 N N . LEU A 1 103 ? 1.786 8.899 7.157 1.00 57.62 103 LEU A N 1
ATOM 875 C CA . LEU A 1 103 ? 1.298 7.544 7.468 1.00 57.62 103 LEU A CA 1
ATOM 876 C C . LEU A 1 103 ? 1.215 7.298 8.984 1.00 57.62 103 LEU A C 1
ATOM 878 O O . LEU A 1 103 ? 0.238 6.637 9.419 1.00 57.62 103 LEU A O 1
#